Protein AF-A0A0B6YN03-F1 (afdb_monomer)

Structure (mmCIF, N/CA/C/O backbone):
data_AF-A0A0B6YN03-F1
#
_entry.id   AF-A0A0B6YN03-F1
#
loop_
_atom_site.group_PDB
_atom_site.id
_atom_site.type_symbol
_atom_site.label_atom_id
_atom_site.label_alt_id
_atom_site.label_comp_id
_atom_site.label_asym_id
_atom_site.label_entity_id
_atom_site.label_seq_id
_atom_site.pdbx_PDB_ins_code
_atom_site.Cartn_x
_atom_site.Cartn_y
_atom_site.Cartn_z
_atom_site.occupancy
_atom_site.B_iso_or_equiv
_atom_site.auth_seq_id
_atom_site.auth_comp_id
_atom_site.auth_asym_id
_atom_site.auth_atom_id
_atom_site.pdbx_PDB_model_num
ATOM 1 N N . PRO A 1 1 ? 23.247 10.883 28.122 1.00 39.22 1 PRO A N 1
ATOM 2 C CA . PRO A 1 1 ? 23.346 9.427 27.863 1.00 39.22 1 PRO A CA 1
ATOM 3 C C . PRO A 1 1 ? 21.959 8.847 27.550 1.00 39.22 1 PRO A C 1
ATOM 5 O O . PRO A 1 1 ? 21.152 8.655 28.454 1.00 39.22 1 PRO A O 1
ATOM 8 N N . ALA A 1 2 ? 21.647 8.660 26.265 1.00 48.06 2 ALA A N 1
ATOM 9 C CA . ALA A 1 2 ? 20.404 8.012 25.858 1.00 48.06 2 ALA A CA 1
ATOM 10 C C . ALA A 1 2 ? 20.525 6.516 26.170 1.00 48.06 2 ALA A C 1
ATOM 12 O O . ALA A 1 2 ? 21.421 5.846 25.658 1.00 48.06 2 ALA A O 1
ATOM 13 N N . ALA A 1 3 ? 19.673 6.018 27.065 1.00 50.94 3 ALA A N 1
ATOM 14 C CA . ALA A 1 3 ? 19.603 4.602 27.375 1.00 50.94 3 ALA A CA 1
ATOM 15 C C . ALA A 1 3 ? 19.343 3.832 26.076 1.00 50.94 3 ALA A C 1
ATOM 17 O O . ALA A 1 3 ? 18.361 4.097 25.379 1.00 50.94 3 ALA A O 1
ATOM 18 N N . VAL A 1 4 ? 20.237 2.901 25.742 1.00 57.12 4 VAL A N 1
ATOM 19 C CA . VAL A 1 4 ? 20.028 1.944 24.659 1.00 57.12 4 VAL A CA 1
ATOM 20 C C . VAL A 1 4 ? 18.842 1.089 25.086 1.00 57.12 4 VAL A C 1
ATOM 22 O O . VAL A 1 4 ? 18.980 0.147 25.864 1.00 57.12 4 VAL A O 1
ATOM 25 N N . SER A 1 5 ? 17.649 1.482 24.642 1.00 56.41 5 SER A N 1
ATOM 26 C CA . SER A 1 5 ? 16.456 0.656 24.728 1.00 56.41 5 SER A CA 1
ATOM 27 C C . SER A 1 5 ? 16.780 -0.623 23.971 1.00 56.41 5 SER A C 1
ATOM 29 O O . SER A 1 5 ? 16.807 -0.645 22.741 1.00 56.41 5 SER A O 1
ATOM 31 N N . SER A 1 6 ? 17.110 -1.680 24.713 1.00 58.00 6 SER A N 1
ATOM 32 C CA . SER A 1 6 ? 17.124 -3.042 24.203 1.00 58.00 6 SER A CA 1
ATOM 33 C C . SER A 1 6 ? 15.687 -3.329 23.770 1.00 58.00 6 SER A C 1
ATOM 35 O O . SER A 1 6 ? 14.862 -3.794 24.562 1.00 58.00 6 SER A O 1
ATOM 37 N N . ALA A 1 7 ? 15.361 -2.975 22.528 1.00 63.34 7 ALA A N 1
ATOM 38 C CA . ALA A 1 7 ? 14.095 -3.306 21.914 1.00 63.34 7 ALA A CA 1
ATOM 39 C C . ALA A 1 7 ? 14.022 -4.834 21.883 1.00 63.34 7 ALA A C 1
ATOM 41 O O . ALA A 1 7 ? 14.614 -5.481 21.019 1.00 63.34 7 ALA A O 1
ATOM 42 N N . ARG A 1 8 ? 13.347 -5.427 22.880 1.00 62.22 8 ARG A N 1
ATOM 43 C CA . ARG A 1 8 ? 12.963 -6.838 22.839 1.00 62.22 8 ARG A CA 1
ATOM 44 C C . ARG A 1 8 ? 12.318 -7.046 21.479 1.00 62.22 8 ARG A C 1
ATOM 46 O O . ARG A 1 8 ? 11.351 -6.347 21.174 1.00 62.22 8 ARG A O 1
ATOM 53 N N . ARG A 1 9 ? 12.871 -7.956 20.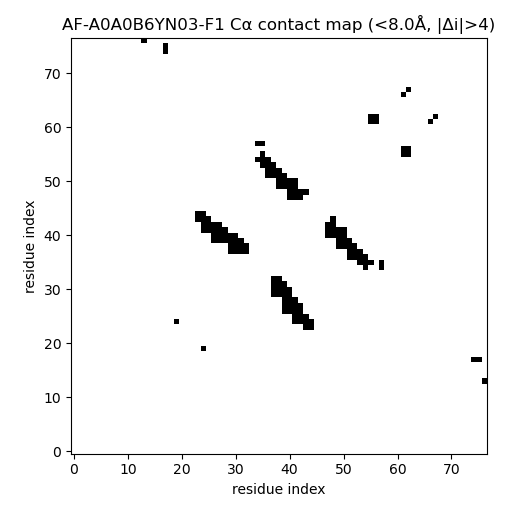670 1.00 63.88 9 ARG A N 1
ATOM 54 C CA . ARG A 1 9 ? 12.265 -8.364 19.399 1.00 63.88 9 ARG A CA 1
ATOM 55 C C . ARG A 1 9 ? 10.837 -8.792 19.717 1.00 63.88 9 ARG A C 1
ATOM 57 O O . ARG A 1 9 ? 10.624 -9.848 20.308 1.00 63.88 9 ARG A O 1
ATOM 64 N N . LYS A 1 10 ? 9.872 -7.921 19.432 1.00 67.75 10 LYS A N 1
ATOM 65 C CA . LYS A 1 10 ? 8.463 -8.270 19.529 1.00 67.75 10 LYS A CA 1
ATOM 66 C C . LYS A 1 10 ? 8.200 -9.169 18.336 1.00 67.75 10 LYS A C 1
ATOM 68 O O . LYS A 1 10 ? 8.411 -8.746 17.204 1.00 67.75 10 LYS A O 1
ATOM 73 N N . LEU A 1 11 ? 7.802 -10.405 18.605 1.00 66.94 11 LEU A N 1
ATOM 74 C CA . LEU A 1 11 ? 7.214 -11.259 17.586 1.00 66.94 11 LEU A CA 1
ATOM 75 C C . LEU A 1 11 ? 5.930 -10.559 17.145 1.00 66.94 11 LEU A C 1
ATOM 77 O O . LEU A 1 11 ? 4.989 -10.436 17.930 1.00 66.94 11 LEU A O 1
ATOM 81 N N . ILE A 1 12 ? 5.955 -9.984 15.945 1.00 67.12 12 ILE A N 1
ATOM 82 C CA . ILE A 1 12 ? 4.766 -9.390 15.349 1.00 67.12 12 ILE A CA 1
ATOM 83 C C . ILE A 1 12 ? 3.887 -10.574 14.939 1.00 67.12 12 ILE A C 1
ATOM 85 O O . ILE A 1 12 ? 4.387 -11.462 14.248 1.00 67.12 12 ILE A O 1
ATOM 89 N N . PRO A 1 13 ? 2.630 -10.643 15.400 1.00 68.00 13 PRO A N 1
ATOM 90 C CA . PRO A 1 13 ? 1.736 -11.711 14.990 1.00 68.00 13 PRO A CA 1
ATOM 91 C C . PRO A 1 13 ? 1.552 -11.647 13.472 1.00 68.00 13 PRO A C 1
ATOM 93 O O . PRO A 1 13 ? 1.144 -10.618 12.934 1.00 68.00 13 PRO A O 1
ATOM 9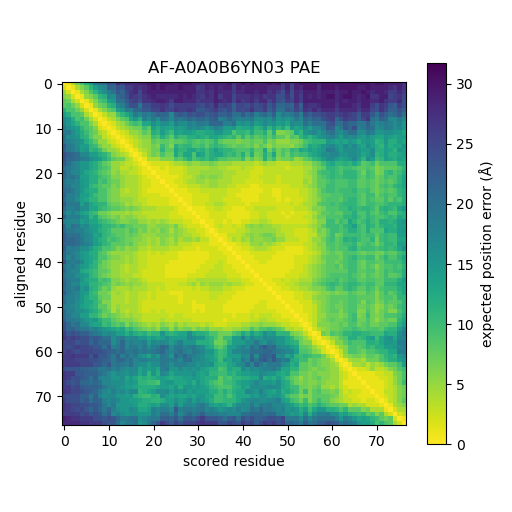6 N N . ILE A 1 14 ? 1.890 -12.742 12.800 1.00 72.38 14 ILE A N 1
ATOM 97 C CA . ILE A 1 14 ? 1.633 -12.931 11.375 1.00 72.38 14 ILE A CA 1
ATOM 98 C C . ILE A 1 14 ? 0.178 -13.375 11.244 1.00 72.38 14 ILE A C 1
ATOM 100 O O . ILE A 1 14 ? -0.290 -14.230 12.001 1.00 72.38 14 ILE A O 1
ATOM 104 N N . LEU A 1 15 ? -0.557 -12.755 10.325 1.00 71.50 15 LEU A N 1
ATOM 105 C CA . LEU A 1 15 ? -1.928 -13.154 10.032 1.00 71.50 15 LEU A CA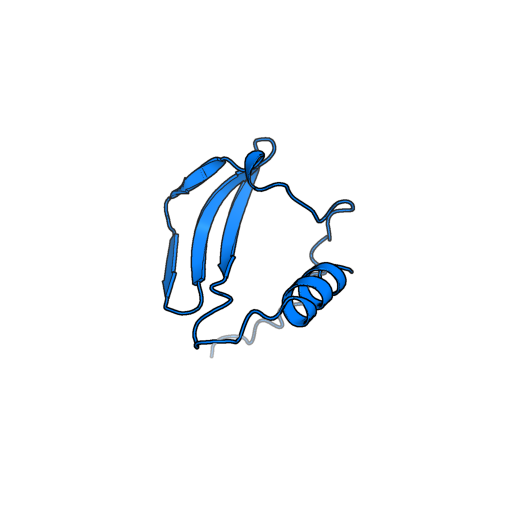 1
ATOM 106 C C . LEU A 1 15 ? -1.916 -14.533 9.369 1.00 71.50 15 LEU A C 1
ATOM 108 O O . LEU A 1 15 ? -1.063 -14.813 8.533 1.00 71.50 15 LEU A O 1
ATOM 112 N N . SER A 1 16 ? -2.875 -15.387 9.730 1.00 71.69 16 SER A N 1
ATOM 113 C CA . SER A 1 16 ? -3.023 -16.720 9.130 1.00 71.69 16 SER A CA 1
ATOM 114 C C . SER A 1 16 ? -3.313 -16.671 7.627 1.00 71.69 16 SER A C 1
ATOM 116 O O . SER A 1 16 ? -3.042 -17.641 6.930 1.00 71.69 16 SER A O 1
ATOM 118 N N . ASP A 1 17 ? -3.863 -15.551 7.154 1.00 67.75 17 ASP A N 1
ATOM 119 C CA . ASP A 1 17 ? -4.011 -15.219 5.742 1.00 67.75 17 ASP A CA 1
ATOM 120 C C . ASP A 1 17 ? -3.284 -13.893 5.484 1.00 67.75 17 ASP A C 1
ATOM 122 O O . ASP A 1 17 ? -3.744 -12.818 5.879 1.00 67.75 17 ASP A O 1
ATOM 126 N N . SER A 1 18 ? -2.081 -13.990 4.923 1.00 72.56 18 SER A N 1
ATOM 127 C CA . SER A 1 18 ? -1.223 -12.849 4.598 1.00 72.56 18 SER A CA 1
ATOM 128 C C . SER A 1 18 ? -1.521 -12.268 3.215 1.00 72.56 18 SER A C 1
ATOM 130 O O . SER A 1 18 ? -0.987 -11.206 2.880 1.00 72.56 18 SER A O 1
ATOM 132 N N . ASN A 1 19 ? -2.374 -12.925 2.418 1.00 81.06 19 ASN A N 1
ATOM 133 C CA . ASN A 1 19 ? -2.724 -12.456 1.088 1.00 81.06 19 ASN A CA 1
ATOM 134 C C . ASN A 1 19 ? -3.959 -11.553 1.146 1.00 81.06 19 ASN A C 1
ATOM 136 O O . ASN A 1 19 ? -5.106 -11.987 1.066 1.00 81.06 19 ASN A O 1
ATOM 140 N N . ILE A 1 20 ? -3.700 -10.257 1.294 1.00 83.50 20 ILE A N 1
ATOM 141 C CA . ILE A 1 20 ? -4.743 -9.240 1.326 1.00 83.50 20 ILE A CA 1
ATOM 142 C C . ILE A 1 20 ? -4.946 -8.698 -0.089 1.00 83.50 20 ILE A C 1
ATOM 144 O O . ILE A 1 20 ? -4.095 -7.985 -0.624 1.00 83.50 20 ILE A O 1
ATOM 148 N N . GLN A 1 21 ? -6.108 -8.998 -0.667 1.00 85.25 21 GLN A N 1
ATOM 149 C CA . GLN A 1 21 ? -6.524 -8.468 -1.964 1.00 85.25 21 GLN A CA 1
ATOM 150 C C . GLN A 1 21 ? -6.591 -6.940 -1.907 1.00 85.25 21 GLN A C 1
ATOM 152 O O . GLN A 1 21 ? -7.252 -6.380 -1.027 1.00 85.25 21 GLN A O 1
ATOM 157 N N . LEU A 1 22 ? -5.932 -6.254 -2.843 1.00 83.25 22 LEU A N 1
ATOM 158 C CA . LEU A 1 22 ? -5.852 -4.789 -2.843 1.00 83.25 22 LEU A CA 1
ATOM 159 C C . LEU A 1 22 ? -7.241 -4.139 -2.906 1.00 83.25 22 LEU A C 1
ATOM 161 O O . LEU A 1 22 ? -7.456 -3.093 -2.304 1.00 83.25 22 LEU A O 1
ATOM 165 N N . GLU A 1 23 ? -8.196 -4.779 -3.581 1.00 89.38 23 GLU A N 1
ATOM 166 C CA . GLU A 1 23 ? -9.580 -4.314 -3.707 1.00 89.38 23 GLU A CA 1
ATOM 167 C C . GLU A 1 23 ? -10.327 -4.303 -2.366 1.00 89.38 23 GLU A C 1
ATOM 169 O O . GLU A 1 23 ? -11.319 -3.595 -2.220 1.00 89.38 23 GLU A O 1
ATOM 174 N N . SER A 1 24 ? -9.852 -5.073 -1.380 1.00 91.12 24 SER A N 1
ATOM 175 C CA . SER A 1 24 ? -10.396 -5.091 -0.016 1.00 91.12 24 SER A CA 1
ATOM 176 C C . SER A 1 24 ? -9.820 -3.993 0.887 1.00 91.12 24 SER A C 1
ATOM 178 O O . SER A 1 24 ? -10.211 -3.885 2.050 1.00 91.12 24 SER A O 1
ATOM 180 N N . VAL A 1 25 ? -8.881 -3.192 0.372 1.00 92.81 25 VAL A N 1
ATOM 181 C CA . VAL A 1 25 ? -8.175 -2.149 1.115 1.00 92.81 25 VAL A CA 1
ATOM 182 C C . VAL A 1 25 ? -8.589 -0.778 0.591 1.00 92.81 25 VAL A C 1
ATOM 184 O O . VAL A 1 25 ? -8.276 -0.395 -0.536 1.00 92.81 25 VAL A O 1
ATOM 187 N N . GLU A 1 26 ? -9.256 0.004 1.433 1.00 95.81 26 GLU A N 1
ATOM 188 C CA . GLU A 1 26 ? -9.593 1.390 1.126 1.00 95.81 26 GLU A CA 1
ATOM 189 C C . GLU A 1 26 ? -8.383 2.280 1.432 1.00 95.81 26 GLU A C 1
ATOM 191 O O . GLU A 1 26 ? -8.024 2.514 2.587 1.00 95.81 26 GLU A O 1
ATOM 196 N N . MET A 1 27 ? -7.706 2.737 0.379 1.00 93.81 27 MET A N 1
ATOM 197 C CA . MET A 1 27 ? -6.515 3.578 0.492 1.00 93.81 27 MET A CA 1
ATOM 198 C C . MET A 1 27 ? -6.887 5.004 0.915 1.00 93.81 27 MET A C 1
ATOM 200 O O . MET A 1 27 ? -7.721 5.646 0.281 1.00 93.81 27 MET A O 1
ATOM 204 N N . GLU A 1 28 ? -6.205 5.530 1.931 1.00 94.38 28 GLU A N 1
ATOM 205 C CA . GLU A 1 28 ? -6.397 6.888 2.443 1.00 94.38 28 GLU A CA 1
ATOM 206 C C . GLU A 1 28 ? -5.14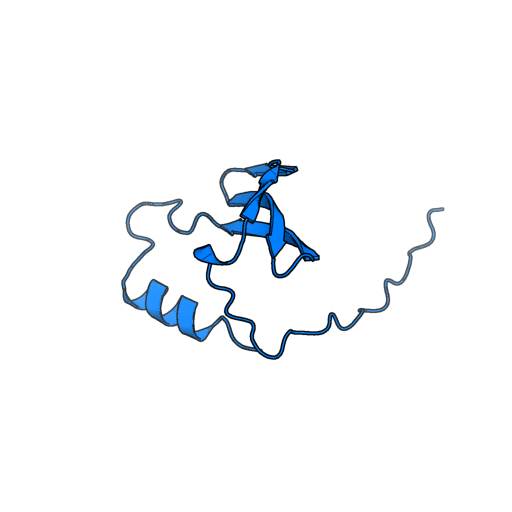1 7.757 2.178 1.00 94.38 28 GLU A C 1
ATOM 208 O O . GLU A 1 2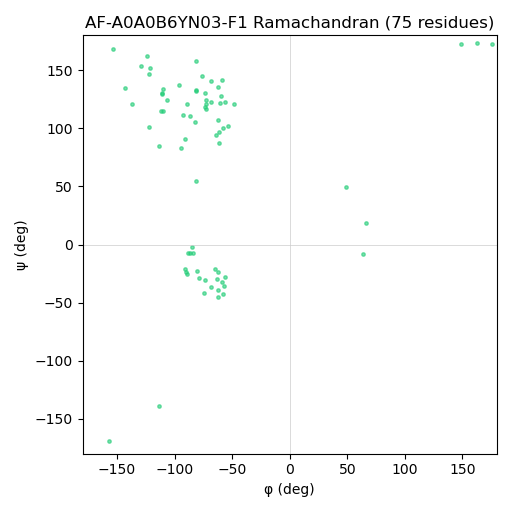8 ? -4.522 7.721 1.109 1.00 94.38 28 GLU A O 1
ATOM 213 N N . GLN A 1 29 ? -4.754 8.586 3.152 1.00 95.69 29 GLN A N 1
ATOM 214 C CA . GLN A 1 29 ? -3.680 9.564 3.043 1.00 95.69 29 GLN A CA 1
ATOM 215 C C . GLN A 1 29 ? -2.307 8.918 2.788 1.00 95.69 29 GLN A C 1
ATOM 217 O O . GLN A 1 29 ? -1.867 8.014 3.500 1.00 95.69 29 GLN A O 1
ATOM 222 N N . ARG A 1 30 ? -1.546 9.488 1.846 1.00 94.94 30 ARG A N 1
ATOM 223 C CA . ARG A 1 30 ? -0.112 9.205 1.694 1.00 94.94 30 ARG A CA 1
ATOM 224 C C . ARG A 1 30 ? 0.674 9.762 2.884 1.00 94.94 30 ARG A C 1
ATOM 226 O O . ARG A 1 30 ? 0.652 10.965 3.141 1.00 94.94 30 ARG A O 1
ATOM 233 N N . LEU A 1 31 ? 1.407 8.891 3.572 1.00 95.75 31 LEU A N 1
ATOM 234 C CA . LEU A 1 31 ? 2.228 9.238 4.737 1.00 95.75 31 LEU A CA 1
ATOM 235 C C . LEU A 1 31 ? 3.661 9.624 4.348 1.00 95.75 31 LEU A C 1
ATOM 237 O O . LEU A 1 31 ? 4.338 10.338 5.081 1.00 95.75 31 LEU A O 1
ATOM 241 N N . GLY A 1 32 ? 4.130 9.158 3.192 1.00 93.44 32 GLY A N 1
ATOM 242 C CA . GLY A 1 32 ? 5.459 9.458 2.671 1.00 93.44 32 GLY A CA 1
ATOM 243 C C . GLY A 1 32 ? 5.857 8.479 1.575 1.00 93.44 32 GLY A C 1
ATOM 244 O O . GLY A 1 32 ? 5.151 7.510 1.310 1.00 93.44 32 GLY A O 1
ATOM 245 N N . GLY A 1 33 ? 6.984 8.722 0.918 1.00 92.88 33 GLY A N 1
ATOM 246 C CA . GLY A 1 33 ? 7.477 7.820 -0.116 1.00 92.88 33 GLY A CA 1
ATOM 247 C C . GLY A 1 33 ? 8.718 8.342 -0.819 1.00 92.88 33 GLY A C 1
ATOM 248 O O . GLY A 1 33 ? 9.140 9.479 -0.608 1.00 92.88 33 GLY A O 1
ATOM 249 N N . GLY A 1 34 ? 9.293 7.488 -1.656 1.00 86.62 34 GLY A N 1
ATOM 250 C CA . GLY A 1 34 ? 10.470 7.770 -2.467 1.00 86.62 34 GLY A CA 1
ATOM 251 C C . GLY A 1 34 ? 10.526 6.852 -3.685 1.00 86.62 34 GLY A C 1
ATOM 252 O O . GLY A 1 34 ? 9.579 6.131 -3.979 1.00 86.62 34 GLY A O 1
ATOM 253 N N . ILE A 1 35 ? 11.661 6.849 -4.384 1.00 82.19 35 ILE A N 1
ATOM 254 C CA . ILE A 1 35 ? 11.836 6.102 -5.642 1.00 82.19 35 ILE A CA 1
ATOM 255 C C . ILE A 1 35 ? 11.545 4.592 -5.519 1.00 82.19 35 ILE A C 1
ATOM 257 O O . ILE A 1 35 ? 11.106 3.962 -6.475 1.00 82.19 35 ILE A O 1
ATOM 261 N N . PHE A 1 36 ? 11.730 4.025 -4.325 1.00 82.25 36 PHE A N 1
ATOM 262 C CA . PHE A 1 36 ? 11.534 2.601 -4.041 1.00 82.25 36 PHE A CA 1
ATOM 263 C C . PHE A 1 36 ? 10.102 2.229 -3.628 1.00 82.25 36 PHE A C 1
ATOM 265 O O . PHE A 1 36 ? 9.797 1.048 -3.461 1.00 82.25 36 PHE A O 1
ATOM 272 N N . GLY A 1 37 ? 9.225 3.212 -3.422 1.00 88.38 37 GLY A N 1
ATOM 273 C CA . GLY A 1 37 ? 7.847 2.962 -3.022 1.00 88.38 37 GLY A CA 1
ATOM 274 C C . GLY A 1 37 ? 7.233 4.054 -2.155 1.00 88.38 37 GLY A C 1
ATOM 275 O O . GLY A 1 37 ? 7.911 4.958 -1.662 1.00 88.38 37 GLY A O 1
ATOM 276 N N . ASP A 1 38 ? 5.933 3.913 -1.919 1.00 92.19 38 ASP A N 1
ATOM 277 C CA . ASP A 1 38 ? 5.130 4.834 -1.119 1.00 92.19 38 ASP A CA 1
ATOM 278 C C . ASP A 1 38 ? 4.454 4.128 0.051 1.00 92.19 38 ASP A C 1
ATOM 280 O O . ASP A 1 38 ? 3.982 2.999 -0.076 1.00 92.19 38 ASP A O 1
ATOM 284 N N . THR A 1 39 ? 4.301 4.851 1.153 1.00 95.06 39 THR A N 1
ATOM 285 C CA . THR A 1 39 ? 3.562 4.427 2.338 1.00 95.06 39 THR A CA 1
ATOM 286 C C . THR A 1 39 ? 2.280 5.244 2.481 1.00 95.06 39 THR A C 1
ATOM 288 O O . THR A 1 39 ? 2.301 6.473 2.387 1.00 95.06 39 THR A O 1
ATOM 291 N N . HIS A 1 40 ? 1.167 4.565 2.743 1.00 95.38 40 HIS A N 1
ATOM 292 C CA . HIS A 1 40 ? -0.158 5.156 2.918 1.00 95.38 40 HIS A CA 1
ATOM 293 C C . HIS A 1 40 ? -0.814 4.658 4.204 1.00 95.38 40 HIS A C 1
ATOM 295 O O . HIS A 1 40 ? -0.538 3.548 4.663 1.00 95.38 40 HIS A O 1
ATOM 301 N N . LEU A 1 41 ? -1.702 5.479 4.749 1.00 96.88 41 LEU A N 1
ATOM 302 C CA . LEU A 1 41 ? -2.753 5.040 5.651 1.00 96.88 41 LEU A CA 1
ATOM 303 C C . LEU A 1 41 ? -3.851 4.368 4.818 1.00 96.88 41 LEU A C 1
ATOM 305 O O . LEU A 1 41 ? -4.085 4.769 3.676 1.00 96.88 41 LEU A O 1
ATOM 309 N N . ALA A 1 42 ? -4.491 3.340 5.358 1.00 96.00 42 ALA A N 1
ATOM 310 C CA . ALA A 1 42 ? -5.612 2.677 4.707 1.00 96.00 42 ALA A CA 1
ATOM 311 C C . ALA A 1 42 ? -6.545 2.023 5.732 1.00 96.00 42 ALA A C 1
ATOM 313 O O . ALA A 1 42 ? -6.185 1.853 6.903 1.00 96.00 42 ALA A O 1
ATOM 314 N N . LYS A 1 43 ? -7.724 1.609 5.269 1.00 96.06 43 LYS A N 1
ATOM 315 C CA . LYS A 1 43 ? -8.677 0.789 6.018 1.00 96.06 43 LYS A CA 1
ATOM 316 C C . LYS A 1 43 ? -8.766 -0.600 5.411 1.00 96.06 43 LYS A C 1
ATOM 318 O O . LYS A 1 43 ? -8.968 -0.755 4.211 1.00 96.06 43 LYS A O 1
ATOM 323 N N . TRP A 1 44 ? -8.645 -1.612 6.259 1.00 92.94 44 TRP A N 1
ATOM 324 C CA . TRP A 1 44 ? -8.863 -3.009 5.900 1.00 92.94 44 TRP A CA 1
ATOM 325 C C . TRP A 1 44 ? -9.663 -3.676 7.015 1.00 92.94 44 TRP A C 1
ATOM 327 O O . TRP A 1 44 ? -9.224 -3.658 8.162 1.00 92.94 44 TRP A O 1
ATOM 337 N N . ASN A 1 45 ? -10.842 -4.227 6.708 1.00 90.81 45 ASN A N 1
ATOM 338 C CA . ASN A 1 45 ? -11.755 -4.810 7.705 1.00 90.81 45 ASN A CA 1
ATOM 339 C C . ASN A 1 45 ? -11.993 -3.885 8.916 1.00 90.81 45 ASN A C 1
ATOM 341 O O . ASN A 1 45 ? -11.796 -4.284 10.061 1.00 90.81 45 ASN A O 1
ATOM 345 N N . GLU A 1 46 ? -12.330 -2.617 8.652 1.00 91.38 46 GLU A N 1
ATOM 346 C CA . GLU A 1 46 ? -12.516 -1.541 9.651 1.00 91.38 46 GLU A CA 1
ATOM 347 C C . GLU A 1 46 ? -11.253 -1.160 10.459 1.00 91.38 46 GLU A C 1
ATOM 349 O O . GLU A 1 46 ? -11.231 -0.136 11.151 1.00 91.38 46 GLU A O 1
ATOM 354 N N . MET A 1 47 ? -10.157 -1.912 10.323 1.00 91.50 47 MET A N 1
ATOM 355 C CA . MET A 1 47 ? -8.876 -1.641 10.962 1.00 91.50 47 MET A CA 1
ATOM 356 C C . MET A 1 47 ? -8.089 -0.598 10.171 1.00 91.50 47 MET A C 1
ATOM 358 O O . MET A 1 47 ? -7.909 -0.701 8.958 1.00 91.50 47 MET A O 1
ATOM 362 N N . THR A 1 48 ? -7.566 0.402 10.879 1.00 94.81 48 THR A N 1
ATOM 363 C CA . THR A 1 48 ? -6.581 1.324 10.310 1.00 94.81 48 THR A CA 1
ATOM 364 C C . THR A 1 48 ? -5.241 0.607 10.165 1.00 94.81 48 THR A C 1
ATOM 366 O O . THR A 1 48 ? -4.662 0.165 11.159 1.00 94.81 48 THR A O 1
ATOM 369 N N . VAL A 1 49 ? -4.729 0.529 8.941 1.00 92.69 49 VAL A N 1
ATOM 370 C CA . VAL A 1 49 ? -3.462 -0.127 8.599 1.00 92.69 49 VAL A CA 1
ATOM 371 C C . VAL A 1 49 ? -2.519 0.834 7.880 1.00 92.69 49 VAL A C 1
ATOM 373 O O . VAL A 1 49 ? -2.917 1.879 7.369 1.00 92.69 49 VAL A O 1
ATOM 376 N N . THR A 1 50 ? -1.236 0.480 7.850 1.00 93.69 50 THR A N 1
ATOM 377 C CA . THR A 1 50 ? -0.237 1.155 7.015 1.00 93.69 50 THR A CA 1
ATOM 378 C C . THR A 1 50 ? 0.128 0.246 5.850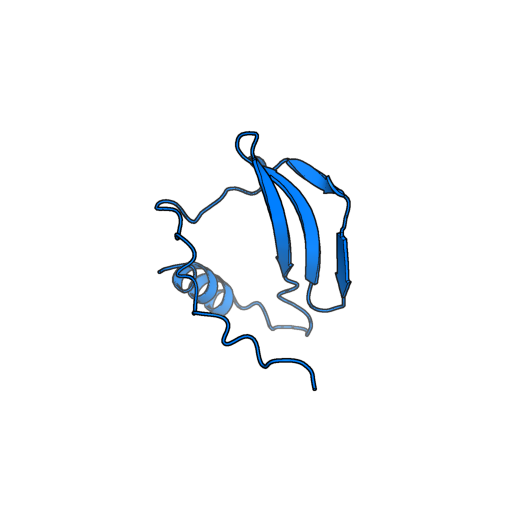 1.00 93.69 50 THR A C 1
ATOM 380 O O . THR A 1 50 ? 0.563 -0.882 6.066 1.00 93.69 50 THR A O 1
ATOM 383 N N . VAL A 1 51 ? -0.016 0.743 4.623 1.00 92.88 51 VAL A N 1
ATOM 384 C CA . VAL A 1 51 ? 0.256 -0.005 3.388 1.00 92.88 51 VAL A CA 1
ATOM 385 C C . VAL A 1 51 ? 1.484 0.574 2.709 1.00 92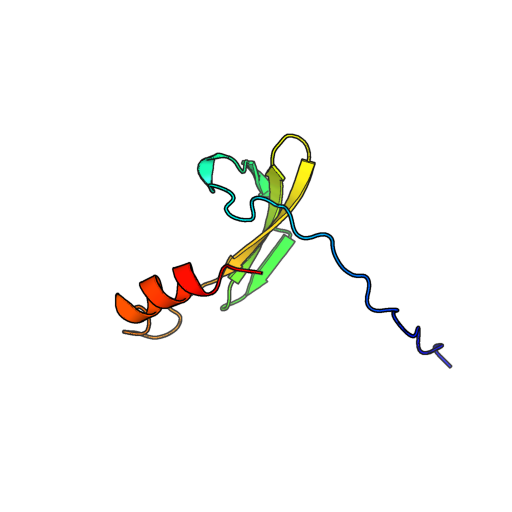.88 51 VAL A C 1
ATOM 387 O O . VAL A 1 51 ? 1.553 1.781 2.470 1.00 92.88 51 VAL A O 1
ATOM 390 N N . LYS A 1 52 ? 2.447 -0.282 2.356 1.00 92.06 52 LYS A N 1
ATOM 391 C CA . LYS A 1 52 ? 3.626 0.109 1.580 1.00 92.06 52 LYS A CA 1
ATOM 392 C C . LYS A 1 52 ? 3.552 -0.488 0.177 1.00 92.06 52 LYS A C 1
ATOM 394 O O . LYS A 1 52 ? 3.626 -1.700 0.015 1.00 92.06 52 LYS A O 1
ATOM 399 N N . ARG A 1 53 ? 3.442 0.366 -0.839 1.00 87.12 53 ARG A N 1
ATOM 400 C CA . ARG A 1 53 ? 3.513 -0.022 -2.254 1.00 87.12 53 ARG A CA 1
ATOM 401 C C . ARG A 1 53 ? 4.967 0.030 -2.696 1.00 87.12 53 ARG A C 1
ATOM 403 O O . ARG A 1 53 ? 5.582 1.088 -2.591 1.00 87.12 53 ARG A O 1
ATOM 410 N N . LEU A 1 54 ? 5.511 -1.087 -3.163 1.00 86.56 54 LEU A N 1
ATOM 411 C CA . LEU A 1 54 ? 6.896 -1.175 -3.622 1.00 86.56 54 LEU A CA 1
ATOM 412 C C . LEU A 1 54 ? 6.967 -1.010 -5.141 1.00 86.56 54 LEU A C 1
ATOM 414 O O . LEU A 1 54 ? 6.167 -1.590 -5.872 1.00 86.56 54 LEU A O 1
ATOM 418 N N . THR A 1 55 ? 7.943 -0.238 -5.614 1.00 82.69 55 THR A N 1
ATOM 419 C CA . THR A 1 55 ? 8.236 -0.125 -7.047 1.00 82.69 55 THR A CA 1
ATOM 420 C C . THR A 1 55 ? 9.186 -1.248 -7.437 1.00 82.69 55 THR A C 1
ATOM 422 O O . THR A 1 55 ? 10.346 -1.239 -7.034 1.00 82.69 55 THR A O 1
ATOM 425 N N . ILE A 1 56 ? 8.701 -2.218 -8.213 1.00 72.19 56 ILE A N 1
ATOM 426 C CA . ILE A 1 56 ? 9.467 -3.432 -8.540 1.00 72.19 56 ILE A CA 1
ATOM 427 C C . ILE A 1 56 ? 10.299 -3.266 -9.830 1.00 72.19 56 ILE A C 1
ATOM 429 O O . ILE A 1 56 ? 11.312 -3.930 -10.015 1.00 72.19 56 ILE A O 1
ATOM 433 N N . ALA A 1 57 ? 9.940 -2.318 -10.700 1.00 66.88 57 ALA A N 1
ATOM 434 C CA . ALA A 1 57 ? 10.697 -1.993 -11.909 1.00 66.88 57 ALA A CA 1
ATOM 435 C C . ALA A 1 57 ? 11.294 -0.586 -11.812 1.00 66.88 57 ALA A C 1
ATOM 437 O O . ALA A 1 57 ? 10.705 0.388 -12.274 1.00 66.88 57 ALA A O 1
ATOM 438 N N . ILE A 1 58 ? 12.464 -0.478 -11.184 1.00 61.94 58 ILE A N 1
ATOM 439 C CA . ILE A 1 58 ? 13.234 0.780 -11.144 1.00 61.94 58 ILE A CA 1
ATOM 440 C C . ILE A 1 58 ? 14.183 0.864 -12.349 1.00 61.94 58 ILE A C 1
ATOM 442 O O . ILE A 1 58 ? 14.507 1.952 -12.820 1.00 61.94 58 ILE A O 1
ATOM 446 N N . HIS A 1 59 ? 14.574 -0.291 -12.897 1.00 63.41 59 HIS A N 1
ATOM 447 C CA . HIS A 1 59 ? 15.398 -0.413 -14.096 1.00 63.41 59 HIS A CA 1
ATOM 448 C C . HIS A 1 59 ? 14.666 -1.215 -15.183 1.00 63.41 59 HIS A C 1
ATOM 450 O O . HIS A 1 59 ? 13.835 -2.077 -14.885 1.00 63.41 59 HIS A O 1
ATOM 456 N N . ASN A 1 60 ? 14.983 -0.946 -16.453 1.00 59.94 60 ASN A N 1
ATOM 457 C CA . ASN A 1 60 ? 14.425 -1.693 -17.584 1.00 59.94 60 ASN A CA 1
ATOM 458 C C . ASN A 1 60 ? 14.756 -3.197 -17.459 1.00 59.94 60 ASN A C 1
ATOM 460 O O . ASN A 1 60 ? 15.864 -3.552 -17.063 1.00 59.94 60 ASN A O 1
ATOM 464 N N . ASN A 1 61 ? 13.808 -4.066 -17.832 1.00 60.53 61 ASN A N 1
ATOM 465 C CA . ASN A 1 61 ? 13.920 -5.537 -17.848 1.00 60.53 61 ASN A CA 1
ATOM 466 C C . ASN A 1 61 ? 14.074 -6.259 -16.487 1.00 60.53 61 ASN A C 1
ATOM 468 O O . ASN A 1 61 ? 14.480 -7.417 -16.475 1.00 60.53 61 ASN A O 1
ATOM 472 N N . GLN A 1 62 ? 13.736 -5.646 -15.344 1.00 63.12 62 GLN A N 1
ATOM 473 C CA . GLN A 1 62 ? 13.818 -6.349 -14.043 1.00 63.12 62 GLN A CA 1
ATOM 474 C C . GLN A 1 62 ? 12.636 -7.276 -13.727 1.00 63.12 62 GLN A C 1
ATOM 476 O O . GLN A 1 62 ? 12.777 -8.211 -12.941 1.00 63.12 62 GLN A O 1
ATOM 481 N N . LEU A 1 63 ? 11.483 -7.040 -14.349 1.00 65.69 63 LEU A N 1
ATOM 482 C CA . LEU A 1 63 ? 10.297 -7.874 -14.187 1.00 65.69 63 LEU A CA 1
ATOM 483 C C . LEU A 1 63 ? 10.251 -8.925 -15.295 1.00 65.69 63 LEU A C 1
ATOM 485 O O . LEU A 1 63 ? 9.602 -8.732 -16.322 1.00 65.69 63 LEU A O 1
ATOM 489 N N . THR A 1 64 ? 10.974 -10.024 -15.101 1.00 69.25 64 THR A N 1
ATOM 490 C CA . THR A 1 64 ?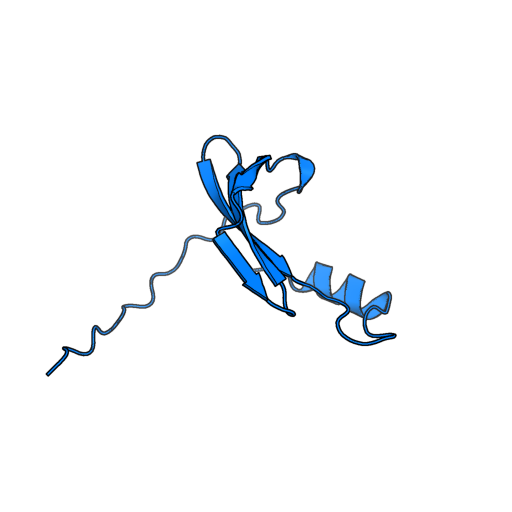 10.741 -11.249 -15.873 1.00 69.25 64 THR A CA 1
ATOM 491 C C . THR A 1 64 ? 9.570 -12.014 -15.252 1.00 69.25 64 THR A C 1
ATOM 493 O O . THR A 1 64 ? 9.252 -11.833 -14.073 1.00 69.25 64 THR A O 1
ATOM 496 N N . SER A 1 65 ? 8.915 -12.880 -16.029 1.00 69.00 65 SER A N 1
ATOM 497 C CA . SER A 1 65 ? 7.866 -13.762 -15.496 1.00 69.00 65 SER A CA 1
ATOM 498 C C . SER A 1 65 ? 8.386 -14.630 -14.345 1.00 69.00 65 SER A C 1
ATOM 500 O O . SER A 1 65 ? 7.686 -14.812 -13.359 1.00 69.00 65 SER A O 1
ATOM 502 N N . GLU A 1 66 ? 9.646 -15.065 -14.424 1.00 74.81 66 GLU A N 1
ATOM 503 C CA . GLU A 1 66 ? 10.335 -15.826 -13.375 1.00 74.81 66 GLU A CA 1
ATOM 504 C C . GLU A 1 66 ? 10.475 -15.027 -12.069 1.00 74.81 66 GLU A C 1
ATOM 506 O O . GLU A 1 66 ? 10.142 -15.536 -11.004 1.00 74.81 66 GLU A O 1
ATOM 511 N N . THR A 1 67 ? 10.870 -13.749 -12.138 1.00 70.31 67 THR A N 1
ATOM 512 C CA . THR A 1 67 ? 10.925 -12.872 -10.956 1.00 70.31 67 THR A CA 1
ATOM 513 C C . THR A 1 67 ? 9.541 -12.684 -10.332 1.00 70.31 67 THR A C 1
ATOM 515 O O . THR A 1 67 ? 9.416 -12.658 -9.110 1.00 70.31 67 THR A O 1
ATOM 518 N N . MET A 1 68 ? 8.492 -12.561 -11.152 1.00 69.56 68 MET A N 1
ATOM 519 C CA . MET A 1 68 ? 7.116 -12.418 -10.663 1.00 69.56 68 MET A CA 1
ATOM 520 C C . MET A 1 68 ? 6.593 -13.690 -9.996 1.00 69.56 68 MET A C 1
ATOM 522 O O . MET A 1 68 ? 5.842 -13.593 -9.027 1.00 69.56 68 MET A O 1
ATOM 526 N N . ASP A 1 69 ? 6.966 -14.862 -10.502 1.00 71.50 69 ASP A N 1
ATOM 527 C CA . ASP A 1 69 ? 6.569 -16.137 -9.912 1.00 71.50 69 ASP A CA 1
ATOM 528 C C . ASP A 1 69 ? 7.347 -16.411 -8.617 1.00 71.50 69 ASP A C 1
ATOM 530 O O . ASP A 1 69 ? 6.719 -16.706 -7.602 1.00 71.50 69 ASP A O 1
ATOM 534 N N . TRP A 1 70 ? 8.655 -16.128 -8.577 1.00 68.75 70 TRP A N 1
ATOM 535 C CA . TRP A 1 70 ? 9.443 -16.148 -7.336 1.00 68.75 70 TRP A CA 1
ATOM 536 C C . TRP A 1 70 ? 8.886 -15.186 -6.273 1.00 68.75 70 TRP A C 1
ATOM 538 O O . TRP A 1 70 ? 8.739 -15.550 -5.110 1.00 68.75 70 TRP A O 1
ATOM 548 N N . MET A 1 71 ? 8.481 -13.969 -6.659 1.00 66.81 71 MET A N 1
ATOM 549 C CA . MET A 1 71 ? 7.867 -13.016 -5.724 1.00 66.81 71 MET A CA 1
ATOM 550 C C . MET A 1 71 ? 6.541 -13.506 -5.139 1.00 66.81 71 MET A C 1
ATOM 552 O O . MET A 1 71 ? 6.218 -13.127 -4.020 1.00 66.81 71 MET A O 1
ATOM 556 N N . LYS A 1 72 ? 5.765 -14.329 -5.854 1.00 65.31 72 LYS A N 1
ATOM 557 C CA . LYS A 1 72 ? 4.552 -14.952 -5.292 1.00 65.31 72 LYS A CA 1
ATOM 558 C C . LYS A 1 72 ? 4.893 -16.070 -4.304 1.00 65.31 72 LYS A C 1
ATOM 560 O O . LYS A 1 72 ? 4.125 -16.305 -3.374 1.00 65.31 72 LYS A O 1
ATOM 565 N N . GLU A 1 73 ? 6.016 -16.751 -4.512 1.00 64.50 73 GLU A N 1
ATOM 566 C CA . GLU A 1 73 ? 6.501 -17.840 -3.656 1.00 64.50 73 GLU A CA 1
ATOM 567 C C . GLU A 1 73 ? 7.173 -17.339 -2.368 1.00 64.50 73 GLU A C 1
ATOM 569 O O . GLU A 1 73 ? 7.102 -18.012 -1.346 1.00 64.50 73 GLU A O 1
ATOM 574 N N . GLU A 1 74 ? 7.771 -16.147 -2.377 1.00 55.81 74 GLU A N 1
ATOM 575 C CA . GLU A 1 74 ? 8.449 -15.560 -1.205 1.00 55.81 74 GLU A CA 1
ATOM 576 C C . GLU A 1 74 ? 7.505 -14.833 -0.233 1.00 55.81 74 GLU A C 1
ATOM 578 O O . GLU A 1 74 ? 7.914 -14.448 0.862 1.00 55.81 74 GLU A O 1
ATOM 583 N N . VAL A 1 75 ? 6.225 -14.652 -0.578 1.00 53.50 75 VAL A N 1
ATOM 584 C CA . VAL A 1 75 ? 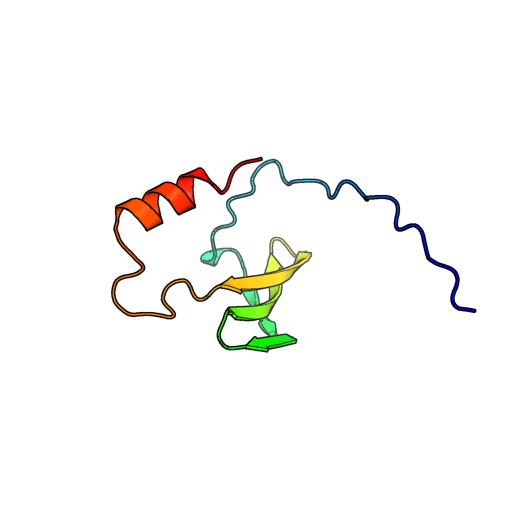5.210 -14.129 0.359 1.00 53.50 75 VAL A CA 1
ATOM 585 C C . VAL A 1 75 ? 4.710 -15.269 1.258 1.00 53.50 75 VAL A C 1
ATOM 587 O O . VAL A 1 75 ? 3.516 -15.539 1.324 1.00 53.50 75 VAL A O 1
ATOM 590 N N . TRP A 1 76 ? 5.614 -15.975 1.945 1.00 36.75 76 TRP A N 1
ATOM 591 C CA . TRP A 1 76 ? 5.250 -17.010 2.916 1.00 36.75 76 TRP A CA 1
ATOM 592 C C . TRP A 1 76 ? 6.193 -17.042 4.133 1.00 36.75 76 TRP A C 1
ATOM 594 O O . TRP A 1 76 ? 7.413 -17.073 3.988 1.00 36.75 76 TRP A O 1
ATOM 604 N N . PHE A 1 77 ? 5.550 -17.135 5.309 1.00 36.81 77 PHE A N 1
ATOM 605 C CA . PHE A 1 77 ? 6.044 -17.351 6.686 1.00 36.81 77 PHE A CA 1
ATOM 606 C C . PHE A 1 77 ? 6.628 -16.145 7.438 1.00 36.81 77 PHE A C 1
ATOM 608 O O . PHE A 1 77 ? 7.846 -15.876 7.382 1.00 36.81 77 PHE A O 1
#

Foldseek 3Di:
DPPPPPPDPPPDDDDPDLDDDVVQKAWDAWPDDDLQWTWTWIDHPNDTDIDTDGDQPSDPPRDDVVVVVVVVVVSDD

Organism: NCBI:txid1028688

Sequence (77 aa):
PAAVSSARRKLIPILSDSNIQLESVEMEQRLGGGIFGDTHLAKWNEMTVTVKRLTIAIHNNQLTSETMDWMKEEVWF

Nearest PDB structures (foldseek):
  6mib-assembly1_A  TM=7.519E-01  e=7.363E-02  Homo sapiens
  8bk0-assembly1_A  TM=6.952E-01  e=1.397E-01  Homo sapiens
  7kac-assembly1_A  TM=5.360E-01  e=3.652E-01  Homo sapiens
  7siu-assembly1_A  TM=5.312E-01  e=2.651E-01  Homo sapiens
  4qq5-assembly1_A  TM=4.004E-01  e=2.333E-01  Homo sapiens

pLDDT: mean 76.29, std 15.93, range [36.75, 96.88]

Secondary structure (DSSP, 8-state):
-----------PPPPS-----GGGEEEEEEEEEETTEEEEEEEETTEEEEEEEE---SSTT---HHHHHHHHHSS--

Solvent-accessible surface area (backbone atoms only — not comparable to full-atom values): 5161 Å² total; per-residue (Å²): 134,83,77,80,75,78,73,70,84,72,82,72,84,75,62,98,73,76,82,75,60,67,91,63,43,52,78,57,59,75,76,51,70,58,91,64,27,39,34,24,38,29,36,44,92,90,38,82,44,79,47,73,50,70,53,78,67,87,51,90,86,59,76,42,73,66,53,55,51,50,56,63,64,65,75,66,137

Radius of gyration: 16.42 Å; Cα contacts (8 Å, |Δi|>4): 74; chains: 1; bounding box: 36×27×46 Å

Mean predicted aligned error: 10.92 Å